Protein AF-A0A955E554-F1 (afdb_monomer)

Foldseek 3Di:
DDDPPPDDPVRVVVVVVCVVCVLVVLLVVLVVLLVQLVVCPPPVVSNLVSLVVNLVSVVSDPDDNVQSCVCSVVVPSVSSVVVSVVSVD

Solvent-accessible surface area (backbone atoms only — not comparable to full-atom values): 5254 Å² total; per-residue (Å²): 141,77,87,75,80,81,64,52,74,68,52,47,52,51,53,50,51,48,63,75,42,36,63,62,54,46,52,52,52,51,53,51,45,53,54,50,49,70,71,34,70,95,37,67,71,58,38,54,53,44,42,54,50,46,48,60,47,44,71,73,47,93,60,56,66,72,60,50,48,53,33,50,75,66,64,35,64,66,60,46,53,54,52,54,56,61,72,78,105

Radius of gyration: 16.17 Å; Cα contacts (8 Å, |Δi|>4): 47; chains: 1; bounding box: 31×24×50 Å

Structure (mmCIF, N/CA/C/O backbone):
data_AF-A0A955E554-F1
#
_entry.id   AF-A0A955E554-F1
#
loop_
_atom_site.group_PDB
_atom_site.id
_atom_site.type_symbol
_atom_site.label_atom_id
_atom_site.label_alt_id
_atom_site.label_comp_id
_atom_site.label_asym_id
_atom_site.label_entity_id
_atom_site.label_seq_id
_atom_site.pdbx_PDB_ins_code
_atom_site.Cartn_x
_atom_site.Cartn_y
_atom_site.Cartn_z
_atom_site.occupancy
_atom_site.B_iso_or_equiv
_atom_site.auth_seq_id
_atom_site.auth_comp_id
_atom_site.auth_asym_id
_atom_site.auth_atom_id
_atom_site.pdbx_PDB_model_num
ATOM 1 N N . MET A 1 1 ? 1.538 -7.185 35.310 1.00 42.81 1 MET A N 1
ATOM 2 C CA . MET A 1 1 ? 1.006 -5.817 35.143 1.00 42.81 1 MET A CA 1
ATOM 3 C C . MET A 1 1 ? 1.112 -5.434 33.673 1.00 42.81 1 MET A C 1
ATOM 5 O O . MET A 1 1 ? 2.218 -5.251 33.191 1.00 42.81 1 MET A O 1
ATOM 9 N N . ALA A 1 2 ? -0.010 -5.369 32.958 1.00 45.12 2 ALA A N 1
ATOM 10 C CA . ALA A 1 2 ? -0.103 -4.736 31.644 1.00 45.12 2 ALA A CA 1
ATOM 11 C C . ALA A 1 2 ? -1.312 -3.801 31.722 1.00 45.12 2 ALA A C 1
ATOM 13 O O . ALA A 1 2 ? -2.438 -4.268 31.870 1.00 45.12 2 ALA A O 1
ATOM 14 N N . GLY A 1 3 ? -1.061 -2.491 31.761 1.00 44.66 3 GLY A N 1
ATOM 15 C CA . GLY A 1 3 ? -2.097 -1.473 31.904 1.00 44.66 3 GLY A CA 1
ATOM 16 C C . GLY A 1 3 ? -3.015 -1.486 30.691 1.00 44.66 3 GLY A C 1
ATOM 17 O O . GLY A 1 3 ? -2.689 -0.907 29.654 1.00 44.66 3 GLY A O 1
ATOM 18 N N . GLY A 1 4 ? -4.152 -2.172 30.811 1.00 53.66 4 GLY A N 1
ATOM 19 C CA . GLY A 1 4 ? -5.245 -2.053 29.863 1.00 53.66 4 GLY A CA 1
ATOM 20 C C . GLY A 1 4 ? -5.681 -0.598 29.862 1.00 53.66 4 GLY A C 1
ATOM 21 O O . GLY A 1 4 ? -6.231 -0.120 30.845 1.00 53.66 4 GLY A O 1
ATOM 22 N N . ARG A 1 5 ? -5.365 0.141 28.796 1.00 65.44 5 ARG A N 1
ATOM 23 C CA . ARG A 1 5 ? -5.852 1.512 28.638 1.00 65.44 5 ARG A CA 1
ATOM 24 C C . ARG A 1 5 ? -7.374 1.447 28.573 1.00 65.44 5 ARG A C 1
ATOM 26 O O . ARG A 1 5 ? -7.937 1.034 27.562 1.00 65.44 5 ARG A O 1
ATOM 33 N N . GLU A 1 6 ? -8.028 1.809 29.668 1.00 77.06 6 GLU A N 1
ATOM 34 C CA . GLU A 1 6 ? -9.478 1.909 29.740 1.00 77.06 6 GLU A CA 1
ATOM 35 C C . GLU A 1 6 ? -9.918 3.119 28.919 1.00 77.06 6 GLU A C 1
ATOM 37 O O . GLU A 1 6 ? -9.858 4.267 29.352 1.00 77.06 6 GLU A O 1
ATOM 42 N N . TYR A 1 7 ? -10.310 2.862 27.675 1.00 77.50 7 TYR A N 1
ATOM 43 C CA . TYR A 1 7 ? -10.845 3.896 26.805 1.00 77.50 7 TYR A CA 1
ATOM 44 C C . TYR A 1 7 ? -12.234 4.328 27.296 1.00 77.50 7 TYR A C 1
ATOM 46 O O . TYR A 1 7 ? -13.109 3.490 27.535 1.00 77.50 7 TYR A O 1
ATOM 54 N N . SER A 1 8 ? -12.467 5.638 27.387 1.00 85.19 8 SER A N 1
ATOM 55 C CA . SER A 1 8 ? -13.801 6.205 27.612 1.00 85.19 8 SER A CA 1
ATOM 56 C C . SER A 1 8 ? -14.778 5.733 26.525 1.00 85.19 8 SER A C 1
ATOM 58 O O . SER A 1 8 ? -14.371 5.444 25.398 1.00 85.19 8 SER A O 1
ATOM 60 N N . GLN A 1 9 ? -16.081 5.688 26.821 1.00 82.44 9 GLN A N 1
ATOM 61 C CA . GLN A 1 9 ? -17.116 5.282 25.855 1.00 82.44 9 GLN A CA 1
ATOM 62 C C . GLN A 1 9 ? -17.030 6.070 24.537 1.00 82.44 9 GLN A C 1
ATOM 64 O O . GLN A 1 9 ? -17.176 5.510 23.450 1.00 82.44 9 GLN A O 1
ATOM 69 N N . HIS A 1 10 ? -16.691 7.358 24.622 1.00 85.06 10 HIS A N 1
ATOM 70 C CA . HIS A 1 10 ? -16.435 8.192 23.451 1.00 85.06 10 HIS A CA 1
ATOM 71 C C . HIS A 1 10 ? -15.214 7.717 22.641 1.00 85.06 10 HIS A C 1
ATOM 73 O O . HIS A 1 10 ? -15.294 7.580 21.421 1.00 85.06 10 HIS A O 1
ATOM 79 N N . GLN A 1 11 ? -14.102 7.396 23.310 1.00 83.31 11 GLN A N 1
ATOM 80 C CA . GLN A 1 11 ? -12.884 6.889 22.667 1.00 83.31 11 GLN A CA 1
ATOM 81 C C . GLN A 1 11 ? -13.122 5.524 22.011 1.00 83.31 11 GLN A C 1
ATOM 83 O O . GLN A 1 11 ? -12.716 5.325 20.871 1.00 83.31 11 GLN A O 1
ATOM 88 N N . LYS A 1 12 ? -13.847 4.612 22.676 1.00 85.56 12 LYS A N 1
ATOM 89 C CA . LYS A 1 12 ? -14.248 3.317 22.099 1.00 85.56 1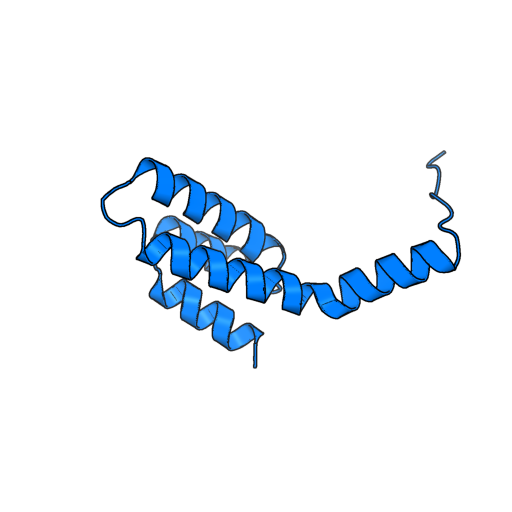2 LYS A CA 1
ATOM 90 C C . LYS A 1 12 ? -15.073 3.499 20.825 1.00 85.56 12 LYS A C 1
ATOM 92 O O . LYS A 1 12 ? -14.810 2.821 19.838 1.00 85.56 12 LYS A O 1
ATOM 97 N N . LYS A 1 13 ? -16.018 4.447 20.812 1.00 85.88 13 LYS A N 1
ATOM 98 C CA . LYS A 1 13 ? -16.827 4.776 19.626 1.00 85.88 13 LYS A CA 1
ATOM 99 C C . LYS A 1 13 ? -15.975 5.306 18.470 1.00 85.88 13 LYS A C 1
ATOM 101 O O . LYS A 1 13 ? -16.209 4.927 17.327 1.00 85.88 13 LYS A O 1
ATOM 106 N N . ILE A 1 14 ? -14.987 6.156 18.753 1.00 82.25 14 ILE A N 1
ATOM 107 C CA . ILE A 1 14 ? -14.049 6.661 17.737 1.00 82.25 14 ILE A CA 1
ATOM 108 C C . ILE A 1 14 ? -13.182 5.525 17.184 1.00 82.25 14 ILE A C 1
ATOM 110 O O . ILE A 1 14 ? -13.060 5.395 15.971 1.00 82.25 14 ILE A O 1
ATOM 114 N N . ILE A 1 15 ? -12.627 4.679 18.056 1.00 78.81 15 ILE A N 1
ATOM 115 C CA . ILE A 1 15 ? -11.824 3.513 17.660 1.00 78.81 15 ILE A CA 1
ATOM 116 C C . ILE A 1 15 ? -12.663 2.556 16.803 1.00 78.81 15 ILE A C 1
ATOM 118 O O . ILE A 1 15 ? -12.211 2.123 15.748 1.00 78.81 15 ILE A O 1
ATOM 122 N N . GLY A 1 16 ? -13.901 2.276 17.217 1.00 76.31 16 GLY A N 1
ATOM 123 C CA . GLY A 1 16 ? -14.836 1.448 16.460 1.00 76.31 16 GLY A CA 1
ATOM 124 C C . GLY A 1 16 ? -15.109 2.012 15.068 1.00 76.31 16 GLY A C 1
ATOM 125 O O . GLY A 1 16 ? -14.947 1.296 14.091 1.00 76.31 16 GLY A O 1
ATOM 126 N N . ARG A 1 17 ? -15.417 3.313 14.959 1.00 78.62 17 ARG A N 1
ATOM 127 C CA . ARG A 1 17 ? -15.606 3.996 13.665 1.00 78.62 17 ARG A CA 1
ATOM 128 C C . ARG A 1 17 ? -14.361 3.954 12.780 1.00 78.62 17 ARG A C 1
ATOM 130 O O . ARG A 1 17 ? -14.488 3.823 11.568 1.00 78.62 17 ARG A O 1
ATOM 137 N N . TYR A 1 18 ? -13.172 4.069 13.369 1.00 72.00 18 TYR A N 1
ATOM 138 C CA . TYR A 1 18 ? -11.921 3.949 12.626 1.00 72.00 18 TYR A CA 1
ATOM 139 C C . TYR A 1 18 ? -11.778 2.560 12.000 1.00 72.00 18 TYR A C 1
ATOM 141 O O . TYR A 1 18 ? -11.464 2.487 10.822 1.00 72.00 18 TYR A O 1
ATOM 149 N N . TYR A 1 19 ? -12.041 1.481 12.747 1.00 68.00 19 TYR A N 1
ATOM 150 C CA . TYR A 1 19 ? -11.980 0.116 12.208 1.00 68.00 19 TYR A CA 1
ATOM 151 C C . TYR A 1 19 ? -13.116 -0.191 11.225 1.00 68.00 19 TYR A C 1
ATOM 153 O O . TYR A 1 19 ? -12.874 -0.839 10.215 1.00 68.00 19 TYR A O 1
ATOM 161 N N . ASP A 1 20 ? -14.312 0.340 11.477 1.00 74.94 20 ASP A N 1
ATOM 162 C CA . ASP A 1 20 ? -15.482 0.257 10.592 1.00 74.94 20 ASP A CA 1
ATOM 163 C C . ASP A 1 20 ? -15.213 0.877 9.210 1.00 74.94 20 ASP A C 1
ATOM 165 O O . ASP A 1 20 ? -15.627 0.344 8.189 1.00 74.94 20 ASP A O 1
ATOM 169 N N . ASN A 1 21 ? -14.433 1.962 9.168 1.00 79.50 21 ASN A N 1
ATOM 170 C CA . ASN A 1 21 ? -14.074 2.666 7.932 1.00 79.50 21 ASN A CA 1
ATOM 171 C C . ASN A 1 21 ? -12.626 2.398 7.500 1.00 79.50 21 ASN A C 1
ATOM 173 O O . ASN A 1 21 ? -12.129 3.037 6.571 1.00 79.50 21 ASN A O 1
ATOM 177 N N . HIS A 1 22 ? -11.925 1.486 8.179 1.00 77.75 22 HIS A N 1
ATOM 178 C CA . HIS A 1 22 ? -10.499 1.254 7.969 1.00 77.75 22 HIS A CA 1
ATOM 179 C C . HIS A 1 22 ? -10.224 0.810 6.540 1.00 77.75 22 HIS A C 1
ATOM 181 O O . HIS A 1 22 ? -9.299 1.322 5.915 1.00 77.75 22 HIS A O 1
ATOM 187 N N . ASP A 1 23 ? -11.059 -0.080 6.007 1.00 79.94 23 ASP A N 1
ATOM 188 C CA . ASP A 1 23 ? -10.927 -0.555 4.633 1.00 79.94 23 ASP A CA 1
ATOM 189 C C . ASP A 1 23 ? -11.063 0.605 3.638 1.00 79.94 23 ASP A C 1
ATOM 191 O O . ASP A 1 23 ? -10.148 0.863 2.862 1.00 79.94 23 ASP A O 1
ATOM 195 N N . THR A 1 24 ? -12.111 1.426 3.768 1.00 84.88 24 THR A N 1
ATOM 196 C CA . THR A 1 24 ? -12.327 2.629 2.945 1.00 84.88 24 THR A CA 1
ATOM 197 C C . THR A 1 24 ? -11.144 3.600 2.993 1.00 84.88 24 THR A C 1
ATOM 199 O O . THR A 1 24 ? -10.716 4.123 1.961 1.00 84.88 24 THR A O 1
ATOM 202 N N . ILE A 1 25 ? -10.580 3.836 4.182 1.00 88.25 25 ILE A N 1
ATOM 203 C CA . ILE A 1 25 ? -9.415 4.714 4.365 1.00 88.25 25 ILE A CA 1
ATOM 204 C C . ILE A 1 25 ? -8.185 4.134 3.656 1.00 88.25 25 ILE A C 1
ATOM 206 O O . ILE A 1 25 ? -7.462 4.861 2.970 1.00 88.25 25 ILE A O 1
ATOM 210 N N . ILE A 1 26 ? -7.927 2.833 3.812 1.00 91.25 26 ILE A N 1
ATOM 211 C CA . ILE A 1 26 ? -6.774 2.176 3.189 1.00 91.25 26 ILE A CA 1
ATOM 212 C C . ILE A 1 26 ? -6.932 2.109 1.666 1.00 91.25 26 ILE A C 1
ATOM 214 O O . ILE A 1 26 ? -5.964 2.375 0.955 1.00 91.25 26 ILE A O 1
ATOM 218 N N . LEU A 1 27 ? -8.135 1.838 1.159 1.00 90.44 27 LEU A N 1
ATOM 219 C CA . LEU A 1 27 ? -8.439 1.821 -0.273 1.00 90.44 27 LEU A CA 1
ATOM 220 C C . LEU A 1 27 ? -8.265 3.195 -0.915 1.00 90.44 27 LEU A C 1
ATOM 222 O O . LEU A 1 27 ? -7.615 3.302 -1.954 1.00 90.44 27 LEU A O 1
ATOM 226 N N . THR A 1 28 ? -8.761 4.247 -0.260 1.00 92.00 28 THR A N 1
ATOM 227 C CA . THR A 1 28 ? -8.561 5.635 -0.706 1.00 92.00 28 THR A CA 1
ATOM 228 C C . THR A 1 28 ? -7.070 5.939 -0.822 1.00 92.00 28 THR A C 1
ATOM 230 O O . THR A 1 28 ? -6.595 6.364 -1.874 1.00 92.00 28 THR A O 1
ATOM 233 N N . ARG A 1 29 ? -6.303 5.599 0.220 1.00 93.88 29 ARG A N 1
ATOM 234 C CA . ARG A 1 29 ? -4.855 5.812 0.249 1.00 93.88 29 ARG A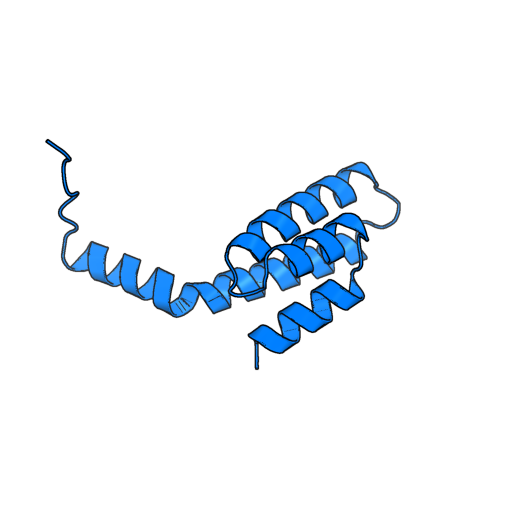 CA 1
ATOM 235 C C . ARG A 1 29 ? -4.106 5.022 -0.826 1.00 93.88 29 ARG A C 1
ATOM 237 O O . ARG A 1 29 ? -3.130 5.523 -1.380 1.00 93.88 29 ARG A O 1
ATOM 244 N N . LEU A 1 30 ? -4.521 3.789 -1.115 1.00 93.94 30 LEU A N 1
ATOM 245 C CA . LEU A 1 30 ? -3.943 2.990 -2.198 1.00 93.94 30 LEU A CA 1
ATOM 246 C C . LEU A 1 30 ? -4.223 3.621 -3.571 1.00 93.94 30 LEU A C 1
ATOM 248 O O . LEU A 1 30 ? -3.315 3.660 -4.399 1.00 93.94 30 LEU A O 1
ATOM 252 N N . GLY A 1 31 ? -5.420 4.178 -3.785 1.00 92.56 31 GLY A N 1
ATOM 253 C CA . GLY A 1 31 ? -5.762 4.922 -5.003 1.00 92.56 31 GLY A CA 1
ATOM 254 C C . GLY A 1 31 ? -4.948 6.211 -5.179 1.00 92.56 31 GLY A C 1
ATOM 255 O O . GLY A 1 31 ? -4.466 6.498 -6.279 1.00 92.56 31 GLY A O 1
ATOM 256 N N . GLU A 1 32 ? -4.715 6.954 -4.093 1.00 94.75 32 GLU A N 1
ATOM 257 C CA . GLU A 1 32 ? -3.826 8.124 -4.097 1.00 94.75 32 GLU A CA 1
ATOM 258 C C . GLU A 1 32 ? -2.395 7.726 -4.485 1.00 94.75 32 GLU A C 1
ATOM 260 O O . GLU A 1 32 ? -1.814 8.311 -5.399 1.00 94.75 32 GLU A O 1
ATOM 265 N N . ILE A 1 33 ? -1.846 6.679 -3.854 1.00 95.19 33 ILE A N 1
ATOM 266 C CA . ILE A 1 33 ? -0.496 6.180 -4.151 1.00 95.19 33 ILE A CA 1
ATOM 267 C C . ILE A 1 33 ? -0.386 5.723 -5.609 1.00 95.19 33 ILE A C 1
ATOM 269 O O . ILE A 1 33 ? 0.600 6.043 -6.269 1.00 95.19 33 ILE A O 1
ATOM 273 N N . GLN A 1 34 ? -1.387 5.009 -6.130 1.00 93.75 34 GLN A N 1
ATOM 274 C CA . GLN A 1 34 ? -1.420 4.572 -7.528 1.00 93.75 34 GLN A CA 1
ATOM 275 C C . GLN A 1 34 ? -1.346 5.768 -8.489 1.00 93.75 34 GLN A C 1
ATOM 277 O O . GLN A 1 34 ? -0.556 5.760 -9.434 1.00 93.75 34 GLN A O 1
ATOM 282 N N . THR A 1 35 ? -2.124 6.816 -8.216 1.00 94.38 35 THR A N 1
ATOM 283 C CA . THR A 1 35 ? -2.117 8.053 -9.008 1.00 94.38 35 THR A CA 1
ATOM 284 C C . THR A 1 35 ? -0.762 8.758 -8.919 1.00 94.38 35 THR A C 1
ATOM 286 O O . THR A 1 35 ? -0.200 9.157 -9.937 1.00 94.38 35 THR A O 1
ATOM 289 N N . GLU A 1 3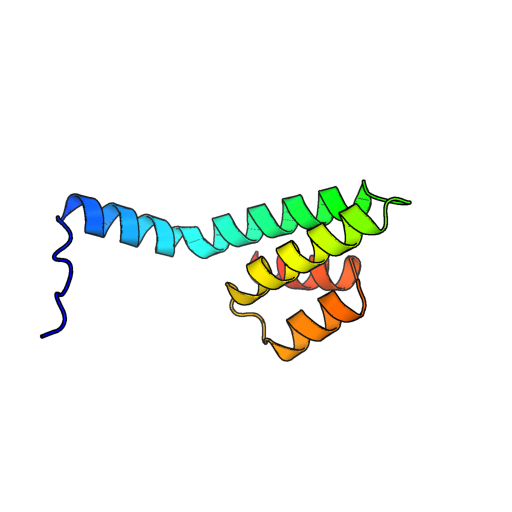6 ? -0.179 8.862 -7.723 1.00 95.25 36 GLU A N 1
ATOM 290 C CA . GLU A 1 36 ? 1.146 9.459 -7.548 1.00 95.25 36 GLU A CA 1
ATOM 291 C C . GLU A 1 36 ? 2.250 8.680 -8.275 1.00 95.25 36 GLU A C 1
ATOM 293 O O . GLU A 1 36 ? 3.163 9.304 -8.813 1.00 95.25 36 GLU A O 1
ATOM 298 N N . ILE A 1 37 ? 2.184 7.342 -8.302 1.00 94.00 37 ILE A N 1
ATOM 299 C CA . ILE A 1 37 ? 3.146 6.500 -9.031 1.00 94.00 37 ILE A CA 1
ATOM 300 C C . ILE A 1 37 ? 3.051 6.786 -10.529 1.00 94.00 37 ILE A C 1
ATOM 302 O O . ILE A 1 37 ? 4.081 7.009 -11.162 1.00 94.00 37 ILE A O 1
ATOM 306 N N . ALA A 1 38 ? 1.832 6.852 -11.075 1.00 91.81 38 ALA A N 1
ATOM 307 C CA . ALA A 1 38 ? 1.608 7.170 -12.485 1.00 91.81 38 ALA A CA 1
ATOM 308 C C . ALA A 1 38 ? 2.174 8.551 -12.873 1.00 91.81 38 ALA A C 1
ATOM 310 O O . ALA A 1 38 ? 2.723 8.716 -13.959 1.00 91.81 38 ALA A O 1
ATOM 311 N N . LEU A 1 39 ? 2.087 9.534 -11.970 1.00 94.19 39 LEU A N 1
ATOM 312 C CA . LEU A 1 39 ? 2.586 10.898 -12.184 1.00 94.19 39 LEU A CA 1
ATOM 313 C C . LEU A 1 39 ? 4.088 11.070 -11.894 1.00 94.19 39 LEU A C 1
ATOM 315 O O . LEU A 1 39 ? 4.673 12.080 -12.276 1.00 94.19 39 LEU A O 1
ATOM 319 N N . ALA A 1 40 ? 4.727 10.127 -11.198 1.00 94.00 40 ALA A N 1
ATOM 320 C CA . ALA A 1 40 ? 6.133 10.213 -10.788 1.00 94.00 40 ALA A CA 1
ATOM 321 C C . ALA A 1 40 ? 7.120 9.628 -11.818 1.00 94.00 40 ALA A C 1
ATOM 323 O O . ALA A 1 40 ? 8.269 9.338 -11.468 1.00 94.00 40 ALA A O 1
ATOM 324 N N . ALA A 1 41 ? 6.694 9.456 -13.074 1.00 83.81 41 ALA A N 1
ATOM 325 C CA . ALA A 1 41 ? 7.533 8.950 -14.157 1.00 83.81 41 ALA A CA 1
ATOM 326 C C . ALA A 1 41 ? 8.860 9.731 -14.260 1.00 83.81 41 ALA A C 1
ATOM 328 O O . ALA A 1 41 ? 8.883 10.959 -14.207 1.00 83.81 41 ALA A O 1
ATOM 329 N N . GLY A 1 42 ? 9.980 9.008 -14.370 1.00 86.31 42 GLY A N 1
ATOM 330 C CA . GLY A 1 42 ? 11.323 9.600 -14.444 1.00 86.31 42 GLY A CA 1
ATOM 331 C C . GLY A 1 42 ? 11.928 10.043 -13.103 1.00 86.31 42 GLY A C 1
ATOM 332 O O . GLY A 1 42 ? 13.055 10.525 -13.084 1.00 86.31 42 GLY A O 1
ATOM 333 N N . ASN A 1 43 ? 11.232 9.863 -11.972 1.00 94.12 43 ASN A N 1
ATOM 334 C CA . ASN A 1 43 ? 11.776 10.125 -10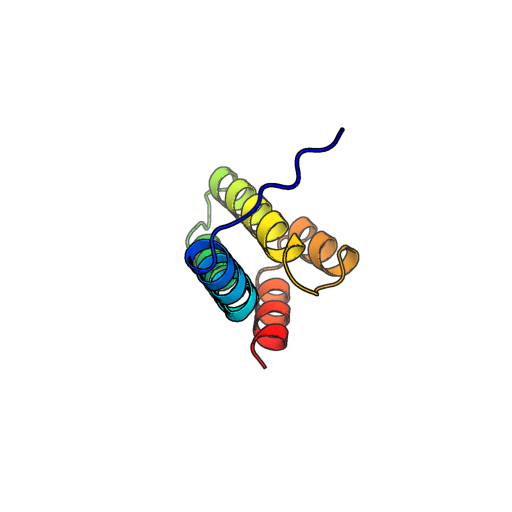.635 1.00 94.12 43 ASN A CA 1
ATOM 335 C C . ASN A 1 43 ? 11.850 8.839 -9.800 1.00 94.12 43 ASN A C 1
ATOM 337 O O . ASN A 1 43 ? 10.993 8.558 -8.958 1.00 94.12 43 ASN A O 1
ATOM 341 N N . GLU A 1 44 ? 12.916 8.068 -10.005 1.00 93.06 44 GLU A N 1
ATOM 342 C CA . GLU A 1 44 ? 13.130 6.758 -9.373 1.00 93.06 44 GLU A CA 1
ATOM 343 C C . GLU A 1 44 ? 13.110 6.813 -7.837 1.00 93.06 44 GLU A C 1
ATOM 345 O O . GLU A 1 44 ? 12.543 5.939 -7.178 1.00 93.06 44 GLU A O 1
ATOM 350 N N . LYS A 1 45 ? 13.657 7.880 -7.238 1.00 94.56 45 LYS A N 1
ATOM 351 C CA . LYS A 1 45 ? 13.660 8.063 -5.777 1.00 94.56 45 LYS A CA 1
ATOM 352 C C . LYS A 1 45 ? 12.241 8.237 -5.227 1.00 94.56 45 LYS A C 1
ATOM 354 O O . LYS A 1 45 ? 11.898 7.658 -4.187 1.00 94.56 45 LYS A O 1
ATOM 359 N N . LYS A 1 46 ? 11.410 9.029 -5.915 1.00 94.50 46 LYS A N 1
ATOM 360 C CA . LYS A 1 46 ? 10.000 9.218 -5.552 1.00 94.50 46 LYS A CA 1
ATOM 361 C C . LYS A 1 46 ? 9.223 7.918 -5.749 1.00 94.50 46 LYS A C 1
ATOM 363 O O . LYS A 1 46 ? 8.528 7.507 -4.824 1.00 94.50 46 LYS A O 1
ATOM 368 N N . LEU A 1 47 ? 9.415 7.232 -6.876 1.00 94.62 47 LEU A N 1
ATOM 369 C CA . LEU A 1 47 ? 8.795 5.934 -7.155 1.00 94.62 47 LEU A CA 1
ATOM 370 C C . LEU A 1 47 ? 9.121 4.900 -6.069 1.00 94.62 47 LEU A C 1
ATOM 372 O O . LEU A 1 47 ? 8.209 4.294 -5.515 1.00 94.62 47 LEU A O 1
ATOM 376 N N . ASN A 1 48 ? 10.389 4.754 -5.670 1.00 94.56 48 ASN A N 1
ATOM 377 C CA . ASN A 1 48 ? 10.779 3.831 -4.597 1.00 94.56 48 ASN A CA 1
ATOM 378 C C . ASN A 1 48 ? 10.078 4.156 -3.264 1.00 94.56 48 ASN A C 1
ATOM 380 O O . ASN A 1 48 ? 9.617 3.262 -2.553 1.00 94.56 48 ASN A O 1
ATOM 384 N N . THR A 1 49 ? 9.955 5.445 -2.939 1.00 95.88 49 THR A N 1
ATOM 385 C CA . THR A 1 49 ? 9.244 5.903 -1.737 1.00 95.88 49 THR A CA 1
ATOM 386 C C . THR A 1 49 ? 7.750 5.581 -1.810 1.00 95.88 49 THR A C 1
ATOM 388 O O . THR A 1 49 ? 7.170 5.130 -0.821 1.00 95.88 49 THR A O 1
ATOM 391 N N . LEU A 1 50 ? 7.124 5.783 -2.970 1.00 96.25 50 LEU A N 1
ATOM 392 C CA . LEU A 1 50 ? 5.712 5.479 -3.195 1.00 96.25 50 LEU A CA 1
ATOM 393 C C . LEU A 1 50 ? 5.436 3.975 -3.117 1.00 96.25 50 LEU A C 1
ATOM 395 O O . LEU A 1 50 ? 4.496 3.573 -2.440 1.00 96.25 50 LEU A O 1
ATOM 399 N N . TRP A 1 51 ? 6.300 3.136 -3.688 1.00 95.56 51 TRP A N 1
ATOM 400 C CA . TRP A 1 51 ? 6.185 1.679 -3.591 1.00 95.56 51 TRP A CA 1
ATOM 401 C C . TRP A 1 51 ? 6.347 1.158 -2.157 1.00 95.56 51 TRP A C 1
ATOM 403 O O . TRP A 1 51 ? 5.588 0.292 -1.726 1.00 95.56 51 TRP A O 1
ATOM 413 N N . LYS A 1 52 ? 7.241 1.749 -1.353 1.00 95.31 52 LYS A N 1
ATOM 414 C CA . LYS A 1 52 ? 7.329 1.457 0.093 1.00 95.31 52 LYS A CA 1
ATOM 415 C C . LYS A 1 52 ? 6.048 1.834 0.844 1.00 95.31 52 LYS A C 1
ATOM 417 O O . LYS A 1 52 ? 5.605 1.112 1.742 1.00 95.31 52 LYS A O 1
ATOM 422 N N . ARG A 1 53 ? 5.427 2.960 0.476 1.00 95.44 53 ARG A N 1
ATOM 423 C CA . ARG A 1 53 ? 4.129 3.374 1.031 1.00 95.44 53 ARG A CA 1
ATOM 424 C C . ARG A 1 53 ? 3.013 2.423 0.599 1.00 95.44 53 ARG A C 1
ATOM 426 O O . ARG A 1 53 ? 2.208 2.053 1.451 1.00 95.44 53 ARG A O 1
ATOM 433 N N . ALA A 1 54 ? 3.007 1.987 -0.663 1.00 95.06 54 ALA A N 1
ATOM 434 C CA . ALA A 1 54 ? 2.066 0.9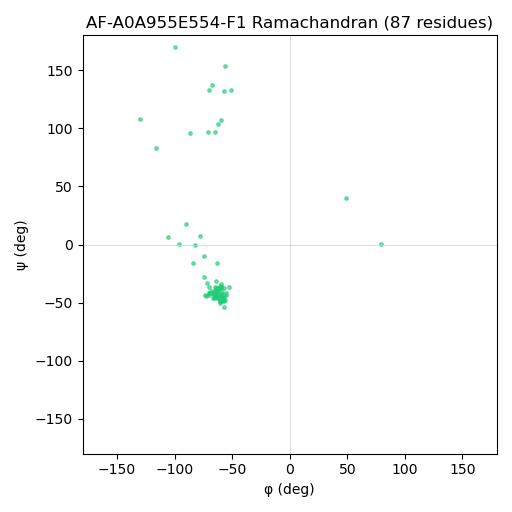97 -1.184 1.00 95.06 54 ALA A CA 1
ATOM 435 C C . ALA A 1 54 ? 2.164 -0.313 -0.395 1.00 95.06 54 ALA A C 1
ATOM 437 O O . ALA A 1 54 ? 1.151 -0.797 0.095 1.00 95.06 54 ALA A O 1
ATOM 438 N N . ALA A 1 55 ? 3.378 -0.825 -0.165 1.00 94.25 55 ALA A N 1
ATOM 439 C CA . ALA A 1 55 ? 3.610 -2.026 0.641 1.00 94.25 55 ALA A CA 1
ATOM 440 C C . ALA A 1 55 ? 3.036 -1.897 2.061 1.00 94.25 55 ALA A C 1
ATOM 442 O O . ALA A 1 55 ? 2.347 -2.788 2.551 1.00 94.25 55 ALA A O 1
ATOM 443 N N . THR A 1 56 ? 3.270 -0.751 2.704 1.00 94.31 56 THR A N 1
ATOM 444 C CA . THR A 1 56 ? 2.765 -0.479 4.058 1.00 94.31 56 THR A CA 1
ATOM 44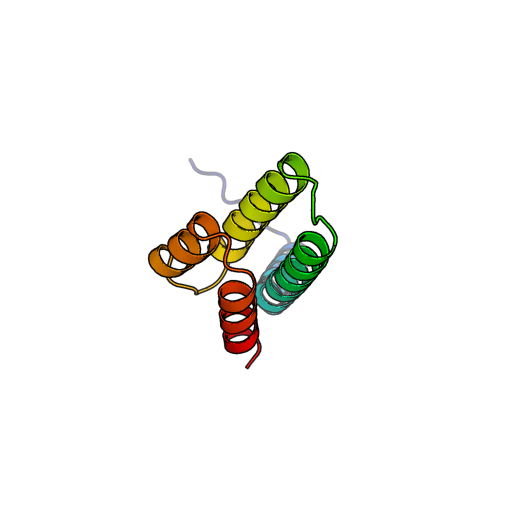5 C C . THR A 1 56 ? 1.237 -0.411 4.101 1.00 94.31 56 THR A C 1
ATOM 447 O O . THR A 1 56 ? 0.628 -0.825 5.084 1.00 94.31 56 THR A O 1
ATOM 450 N N . AL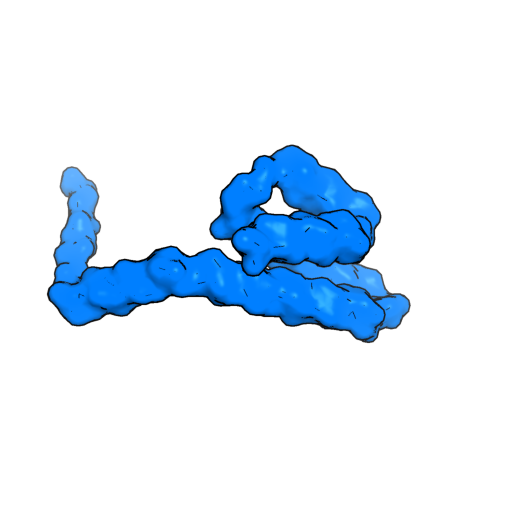A A 1 57 ? 0.607 0.131 3.056 1.00 93.12 57 ALA A N 1
ATOM 451 C CA . ALA A 1 57 ? -0.846 0.188 2.945 1.00 93.12 57 ALA A CA 1
ATOM 452 C C . ALA A 1 57 ? -1.443 -1.195 2.633 1.00 93.12 57 ALA A C 1
ATOM 454 O O . ALA A 1 57 ? -2.388 -1.603 3.300 1.00 93.12 57 ALA A O 1
ATOM 455 N N . LEU A 1 58 ? -0.843 -1.954 1.711 1.00 91.62 58 LEU A N 1
ATOM 456 C CA . LEU A 1 58 ? -1.243 -3.325 1.376 1.00 91.62 58 LEU A CA 1
ATOM 457 C C . LEU A 1 58 ? -1.159 -4.266 2.584 1.00 91.62 58 LEU A C 1
ATOM 459 O O . LEU A 1 58 ? -2.057 -5.080 2.774 1.00 91.62 58 LEU A O 1
ATOM 463 N N . ALA A 1 59 ? -0.152 -4.110 3.449 1.00 91.38 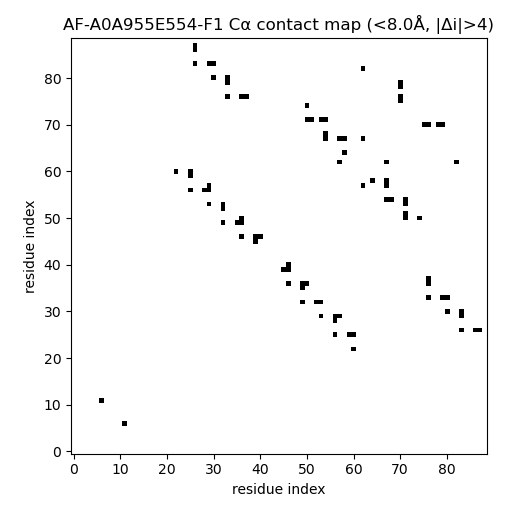59 ALA A N 1
ATOM 464 C CA . ALA A 1 59 ? -0.018 -4.888 4.685 1.00 91.38 59 ALA A CA 1
ATOM 465 C C . ALA A 1 59 ? -1.164 -4.669 5.693 1.00 91.38 59 ALA A C 1
ATOM 467 O O . ALA A 1 59 ? -1.315 -5.444 6.633 1.00 91.38 59 ALA A O 1
ATOM 468 N N . LYS A 1 60 ? -1.961 -3.607 5.517 1.00 90.38 60 LYS A N 1
ATOM 469 C CA . LYS A 1 60 ? -3.148 -3.307 6.330 1.00 90.38 60 LYS A CA 1
ATOM 470 C C . LYS A 1 60 ? -4.449 -3.806 5.698 1.00 90.38 60 LYS A C 1
ATOM 472 O O . LYS A 1 60 ? -5.513 -3.576 6.264 1.00 90.38 60 LYS A O 1
ATOM 477 N N . THR A 1 61 ? -4.371 -4.447 4.535 1.00 88.81 61 THR A N 1
ATOM 478 C CA . THR A 1 61 ? -5.516 -5.051 3.846 1.00 88.81 61 THR A CA 1
ATOM 479 C C . THR A 1 61 ? -5.566 -6.554 4.099 1.00 88.81 61 THR A C 1
ATOM 481 O O . THR A 1 61 ? -4.602 -7.151 4.575 1.00 88.81 61 THR A O 1
ATOM 484 N N . SER A 1 62 ? -6.664 -7.189 3.695 1.00 86.06 62 SER A N 1
ATOM 485 C CA . SER A 1 62 ? -6.804 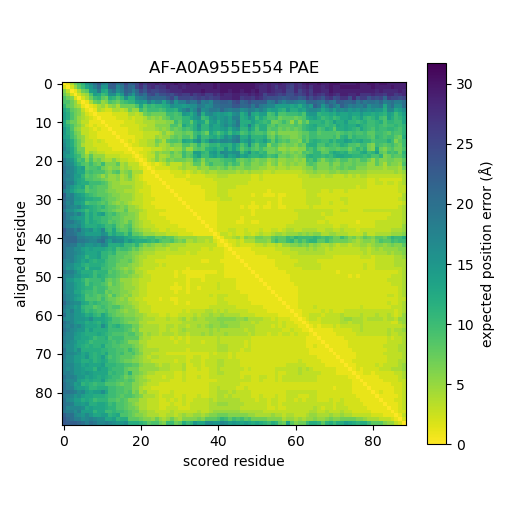-8.651 3.711 1.00 86.06 62 SER A CA 1
ATOM 486 C C . SER A 1 62 ? -6.086 -9.363 2.546 1.00 86.06 62 SER A C 1
ATOM 488 O O . SER A 1 62 ? -6.258 -10.569 2.360 1.00 86.06 62 SER A O 1
ATOM 490 N N . ILE A 1 63 ? -5.294 -8.653 1.728 1.00 88.25 63 ILE A N 1
ATOM 491 C CA . ILE A 1 63 ? -4.523 -9.258 0.630 1.00 88.25 63 ILE A CA 1
ATOM 492 C C . ILE A 1 63 ? -3.420 -10.149 1.209 1.00 88.25 63 ILE A C 1
ATOM 494 O O . ILE A 1 63 ? -2.705 -9.768 2.134 1.00 88.25 63 ILE A O 1
ATOM 498 N N . LYS A 1 64 ? -3.234 -11.337 0.618 1.00 90.62 64 LYS A N 1
ATOM 499 C CA . LYS A 1 64 ? -2.145 -12.242 1.011 1.00 90.62 64 LYS A CA 1
ATOM 500 C C . LYS A 1 64 ? -0.786 -11.535 0.873 1.00 90.62 64 LYS A C 1
ATOM 502 O O . LYS A 1 64 ? -0.508 -10.992 -0.200 1.00 90.62 64 LYS A O 1
ATOM 507 N N . PRO A 1 65 ? 0.093 -11.604 1.887 1.00 89.00 65 PRO A N 1
ATOM 508 C CA . PRO A 1 65 ? 1.369 -10.887 1.882 1.00 89.00 65 PRO A CA 1
ATOM 509 C C . PRO A 1 65 ? 2.263 -11.281 0.701 1.00 89.00 65 PRO A C 1
ATOM 511 O O . PRO A 1 65 ? 2.918 -10.425 0.122 1.00 89.00 65 PRO A O 1
ATOM 514 N N . GLU A 1 66 ? 2.220 -12.542 0.265 1.00 91.88 66 GLU A N 1
ATOM 515 C CA . GLU A 1 66 ? 2.956 -13.020 -0.915 1.00 91.88 66 GLU A CA 1
ATOM 516 C C . GLU A 1 66 ? 2.542 -12.301 -2.207 1.00 91.88 66 GLU A C 1
ATOM 518 O O . GLU A 1 66 ? 3.378 -12.009 -3.060 1.00 91.88 66 GLU A O 1
ATOM 523 N N . ILE A 1 67 ? 1.249 -11.997 -2.356 1.00 91.00 67 ILE A N 1
ATOM 524 C CA . ILE A 1 67 ? 0.725 -11.272 -3.520 1.00 91.00 67 ILE A CA 1
ATOM 525 C C . ILE A 1 67 ? 1.151 -9.806 -3.434 1.00 91.00 67 ILE A C 1
ATOM 527 O O . ILE A 1 67 ? 1.611 -9.246 -4.426 1.00 91.00 67 ILE A O 1
ATOM 531 N N . ALA A 1 68 ? 1.033 -9.196 -2.251 1.00 90.94 68 ALA A N 1
ATOM 532 C CA . ALA A 1 68 ? 1.440 -7.814 -2.024 1.00 90.94 68 ALA A CA 1
ATOM 533 C C . ALA A 1 68 ? 2.939 -7.601 -2.298 1.00 90.94 68 ALA A C 1
ATOM 535 O O . ALA A 1 68 ? 3.289 -6.668 -3.018 1.00 90.94 68 ALA A O 1
ATOM 536 N N . SER A 1 69 ? 3.809 -8.487 -1.798 1.00 91.94 69 SER A N 1
ATOM 537 C CA . SER A 1 69 ? 5.251 -8.428 -2.065 1.00 91.94 69 SER A CA 1
ATOM 538 C C . SER A 1 69 ? 5.550 -8.558 -3.551 1.00 91.94 69 SER A C 1
ATOM 540 O O . SER A 1 69 ? 6.215 -7.684 -4.094 1.00 91.94 69 SER A O 1
ATOM 542 N N . LYS A 1 70 ? 4.965 -9.547 -4.246 1.00 94.38 70 LYS A N 1
ATOM 543 C CA . LYS A 1 70 ? 5.162 -9.706 -5.697 1.00 94.38 70 LYS A CA 1
ATOM 544 C C . LYS A 1 70 ? 4.797 -8.449 -6.487 1.00 94.38 70 LYS A C 1
ATOM 546 O O . LYS A 1 70 ? 5.527 -8.082 -7.398 1.00 94.38 70 LYS A O 1
ATOM 551 N N . ILE A 1 71 ? 3.694 -7.785 -6.138 1.00 93.56 71 ILE A N 1
ATOM 552 C CA . ILE A 1 71 ? 3.259 -6.546 -6.802 1.00 93.56 71 ILE A CA 1
ATOM 553 C C . ILE A 1 71 ? 4.263 -5.412 -6.566 1.00 93.56 71 ILE A C 1
ATOM 555 O O . ILE A 1 71 ? 4.612 -4.695 -7.500 1.00 93.56 71 ILE A O 1
ATOM 559 N N . VAL A 1 72 ? 4.726 -5.250 -5.324 1.00 93.31 72 VAL A N 1
ATOM 560 C CA . VAL A 1 72 ? 5.662 -4.181 -4.944 1.00 93.31 72 VAL A CA 1
ATOM 561 C C . VAL A 1 72 ? 7.054 -4.418 -5.532 1.00 93.31 72 VAL A C 1
ATOM 563 O O . VAL A 1 72 ? 7.674 -3.469 -6.005 1.00 93.31 72 VAL A O 1
ATOM 566 N N . GLU A 1 73 ? 7.540 -5.659 -5.519 1.00 94.00 73 GLU A N 1
ATOM 567 C CA . GLU A 1 73 ? 8.839 -6.047 -6.082 1.00 94.00 73 GLU A CA 1
ATOM 568 C C . GLU A 1 73 ? 8.861 -5.897 -7.603 1.00 94.00 73 GLU A C 1
ATOM 570 O O . GLU A 1 73 ? 9.820 -5.360 -8.151 1.00 94.00 73 GLU A O 1
ATOM 575 N N . ALA A 1 74 ? 7.783 -6.307 -8.278 1.00 94.00 74 ALA A N 1
ATOM 576 C CA . ALA A 1 74 ? 7.629 -6.121 -9.717 1.00 94.00 74 ALA A CA 1
ATOM 577 C C . ALA A 1 74 ? 7.301 -4.670 -10.109 1.00 94.00 74 ALA A C 1
ATOM 579 O O . ALA A 1 74 ? 7.297 -4.355 -11.296 1.00 94.00 74 ALA A O 1
ATOM 580 N N . GLN A 1 75 ? 6.998 -3.802 -9.134 1.00 92.75 75 GLN A N 1
ATOM 581 C CA . GLN A 1 75 ? 6.502 -2.442 -9.357 1.00 92.75 75 GLN A CA 1
ATOM 582 C C . GLN A 1 75 ? 5.337 -2.401 -10.365 1.00 92.75 75 GLN A C 1
ATOM 584 O O . GLN A 1 75 ? 5.236 -1.506 -11.207 1.00 92.75 75 GLN A O 1
ATOM 589 N N . ASP A 1 76 ? 4.443 -3.388 -10.272 1.00 93.94 76 ASP A N 1
ATOM 590 C CA . ASP A 1 76 ? 3.365 -3.605 -11.234 1.00 93.94 76 ASP A CA 1
ATOM 591 C C . ASP A 1 76 ? 2.133 -2.766 -10.859 1.00 93.94 76 ASP A C 1
ATOM 593 O O . ASP A 1 76 ? 1.306 -3.139 -10.016 1.00 93.94 76 ASP A O 1
ATOM 597 N N . LEU A 1 77 ? 2.030 -1.588 -11.482 1.00 92.81 77 LEU A N 1
ATOM 598 C CA . LEU A 1 77 ? 0.953 -0.625 -11.241 1.00 92.81 77 LEU A CA 1
ATOM 599 C C . LEU A 1 77 ? -0.431 -1.191 -11.596 1.00 92.81 77 LEU A C 1
ATOM 601 O O . LEU A 1 77 ? -1.416 -0.920 -10.905 1.00 92.81 77 LEU A O 1
ATOM 605 N N . GLU A 1 78 ? -0.517 -1.991 -12.656 1.00 92.62 78 GLU A N 1
ATOM 606 C CA . GLU A 1 78 ? -1.772 -2.603 -13.079 1.00 92.62 78 GLU A CA 1
ATOM 607 C C . GLU A 1 78 ? -2.228 -3.687 -12.100 1.00 92.62 78 GLU A C 1
ATOM 609 O O . GLU A 1 78 ? -3.408 -3.760 -11.742 1.00 92.62 78 GLU A O 1
ATOM 614 N N . ALA A 1 79 ? -1.307 -4.540 -11.647 1.00 92.50 79 ALA A N 1
ATOM 615 C CA . ALA A 1 79 ? -1.607 -5.562 -10.658 1.00 92.50 79 ALA A CA 1
ATOM 616 C C . ALA A 1 79 ? -2.050 -4.938 -9.330 1.00 92.50 79 ALA A C 1
ATOM 618 O O . ALA A 1 79 ? -3.007 -5.437 -8.731 1.00 92.50 79 ALA A O 1
ATOM 619 N N . LEU A 1 80 ? -1.430 -3.826 -8.916 1.00 91.50 80 LEU A N 1
ATOM 620 C CA . LEU A 1 80 ? -1.871 -3.040 -7.763 1.00 91.50 80 LEU A CA 1
ATOM 621 C C . LEU A 1 80 ? -3.328 -2.582 -7.930 1.00 91.50 80 LEU A C 1
ATOM 623 O O . LEU A 1 80 ? -4.167 -2.898 -7.084 1.00 91.50 80 LEU A O 1
ATOM 627 N N . GLY A 1 81 ? -3.655 -1.925 -9.047 1.00 91.00 81 GLY A N 1
ATOM 628 C CA . GLY A 1 81 ? -5.011 -1.433 -9.316 1.00 91.00 81 GLY A CA 1
ATOM 629 C C . GLY A 1 81 ? -6.065 -2.546 -9.376 1.00 91.00 81 GLY A C 1
ATOM 630 O O . GLY A 1 81 ? -7.173 -2.396 -8.851 1.00 91.00 81 GLY A O 1
ATOM 631 N N . ARG A 1 82 ? -5.713 -3.710 -9.943 1.00 91.50 82 ARG A N 1
ATOM 632 C CA . ARG A 1 82 ? -6.586 -4.897 -9.963 1.00 91.50 82 ARG A CA 1
ATOM 633 C C . ARG A 1 82 ? -6.902 -5.410 -8.560 1.00 91.50 82 ARG A C 1
ATOM 635 O O . ARG A 1 82 ? -8.045 -5.787 -8.313 1.00 91.50 82 ARG A O 1
ATOM 642 N N . GLN A 1 83 ? -5.923 -5.458 -7.655 1.00 90.19 83 GLN A N 1
ATOM 643 C CA . GLN A 1 83 ? -6.170 -5.910 -6.280 1.00 90.19 83 GLN A CA 1
ATOM 644 C C . GLN A 1 83 ? -6.997 -4.897 -5.487 1.00 90.19 83 GLN A C 1
ATOM 646 O O . GLN A 1 83 ? -7.945 -5.291 -4.816 1.00 90.19 83 GLN A O 1
ATOM 651 N N . VAL A 1 84 ? -6.705 -3.600 -5.624 1.00 87.50 84 VAL A N 1
ATOM 652 C CA . VAL A 1 84 ? -7.490 -2.527 -4.989 1.00 87.50 84 VAL A CA 1
ATOM 653 C C . VAL A 1 84 ? -8.952 -2.576 -5.446 1.00 87.50 84 VAL A C 1
ATOM 655 O O . VAL A 1 84 ? -9.861 -2.537 -4.622 1.00 87.50 84 VAL A O 1
ATOM 658 N N . SER A 1 85 ? -9.198 -2.769 -6.745 1.00 86.88 85 SER A N 1
ATOM 659 C CA . SER A 1 85 ? -10.562 -2.887 -7.287 1.00 86.88 85 SER A CA 1
ATOM 660 C C . SER A 1 85 ? -11.318 -4.116 -6.772 1.00 86.88 85 SER A C 1
ATOM 662 O O . SER A 1 85 ? -12.539 -4.075 -6.660 1.00 86.88 85 SER A O 1
ATOM 664 N N . LYS A 1 86 ? -10.616 -5.217 -6.470 1.00 86.38 86 LYS A N 1
ATOM 665 C CA . LYS A 1 86 ? -11.227 -6.425 -5.890 1.00 86.38 86 LYS A CA 1
ATOM 666 C C . LYS A 1 86 ? -11.636 -6.235 -4.435 1.00 86.38 86 LYS A C 1
ATOM 668 O O . LYS A 1 86 ? -12.604 -6.850 -4.025 1.00 86.38 86 LYS A O 1
ATOM 673 N N . LEU A 1 87 ? -10.897 -5.427 -3.678 1.00 83.38 87 LEU A N 1
ATOM 674 C CA . LEU A 1 87 ? -11.232 -5.104 -2.290 1.00 83.38 87 LEU A CA 1
ATOM 675 C C . LEU A 1 87 ? -12.403 -4.115 -2.184 1.00 83.38 87 LEU A C 1
ATOM 677 O O . LEU A 1 87 ? -13.131 -4.135 -1.204 1.00 83.38 87 LEU A O 1
ATOM 681 N N . SER A 1 88 ? -12.587 -3.257 -3.192 1.00 76.50 88 SER A N 1
ATOM 682 C CA . SER A 1 88 ? -13.683 -2.280 -3.241 1.00 76.50 88 SER A CA 1
ATOM 683 C C . SER A 1 88 ? -15.023 -2.856 -3.741 1.00 76.50 88 SER A C 1
ATOM 685 O O . SER A 1 88 ? -15.982 -2.094 -3.882 1.00 76.50 88 SER A O 1
ATOM 687 N N . ARG A 1 89 ? -15.081 -4.150 -4.080 1.00 60.47 89 ARG A N 1
ATOM 688 C CA . ARG A 1 89 ? -16.273 -4.851 -4.585 1.00 60.47 89 ARG A CA 1
ATOM 689 C C . ARG A 1 89 ? -16.845 -5.773 -3.525 1.00 60.47 89 ARG A C 1
ATOM 691 O O . ARG A 1 89 ? -18.090 -5.830 -3.459 1.00 60.47 89 ARG A O 1
#

pLDDT: mean 86.61, std 11.38, range [42.81, 96.25]

Mean predicted aligned error: 6.74 Å

Secondary structure (DSSP, 8-state):
--------HHHHHHHHHHHHTHHHHHHHHHHHHHHHHHHTTT-HHHHHHHHHHHHHHHTTSSS-HHHHHHHHHTT-HHHHHHHHHHHT-

Sequence (89 aa):
MAGGREYSQHQKKIIGRYYDNHDTIILTRLGEIQTEIALAAGNEKKLNTLWKRAATALAKTSIKPEIASKIVEAQDLEALGRQVSKLSR